Protein AF-A0A8X6IPU6-F1 (afdb_monomer_lite)

Structure (mmCIF, N/CA/C/O backbone):
data_AF-A0A8X6IPU6-F1
#
_entry.id   AF-A0A8X6IPU6-F1
#
loop_
_atom_site.group_PDB
_atom_site.id
_atom_site.type_symbol
_atom_site.label_atom_id
_atom_site.label_alt_id
_atom_site.label_comp_id
_atom_site.label_asym_id
_atom_site.label_entity_id
_atom_site.label_seq_id
_atom_site.pdbx_PDB_ins_code
_atom_site.Cartn_x
_atom_site.Cartn_y
_atom_site.Cartn_z
_atom_site.occupancy
_atom_site.B_iso_or_equiv
_atom_site.auth_seq_id
_atom_site.auth_comp_id
_atom_site.auth_asym_id
_atom_site.auth_atom_id
_atom_site.pdbx_PDB_model_num
ATOM 1 N N . MET A 1 1 ?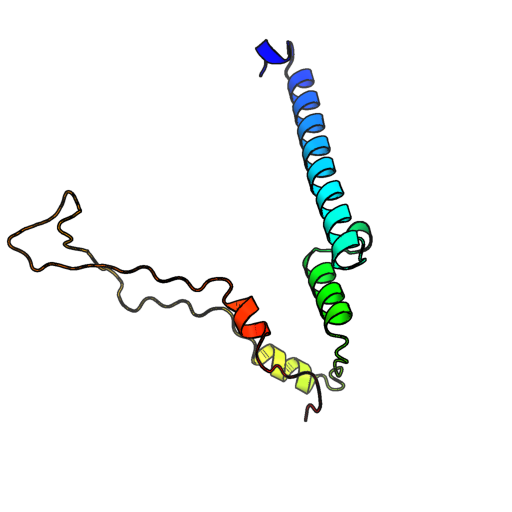 21.657 0.865 -25.902 1.00 84.12 1 MET A N 1
ATOM 2 C CA . MET A 1 1 ? 22.315 0.956 -24.579 1.00 84.12 1 MET A CA 1
ATOM 3 C C . MET A 1 1 ? 23.825 1.138 -24.749 1.00 84.12 1 MET A C 1
ATOM 5 O O . MET A 1 1 ? 24.255 2.278 -24.696 1.00 84.12 1 MET A O 1
ATOM 9 N N . TRP A 1 2 ? 24.607 0.110 -25.112 1.00 91.50 2 TRP A N 1
ATOM 10 C CA . TRP A 1 2 ? 26.064 0.244 -25.334 1.00 91.50 2 TRP A CA 1
ATOM 11 C C . TRP A 1 2 ? 26.449 1.250 -26.428 1.00 91.50 2 TRP A C 1
ATOM 13 O O . TRP A 1 2 ? 27.243 2.152 -26.188 1.00 91.50 2 TRP A O 1
ATOM 23 N N . SER A 1 3 ? 25.834 1.154 -27.607 1.00 93.81 3 SER A N 1
ATOM 24 C CA . SER A 1 3 ? 26.040 2.119 -28.696 1.00 93.81 3 SER A CA 1
ATOM 25 C C . SER A 1 3 ? 25.517 3.518 -28.349 1.00 93.81 3 SER A C 1
ATOM 27 O O . SER A 1 3 ? 26.174 4.515 -28.629 1.00 93.81 3 SER A O 1
ATOM 29 N N . THR A 1 4 ? 24.354 3.587 -27.699 1.00 95.19 4 THR A N 1
ATOM 30 C CA . THR A 1 4 ? 23.678 4.831 -27.296 1.00 95.19 4 THR A CA 1
ATOM 31 C C . THR A 1 4 ? 24.513 5.661 -26.320 1.00 95.19 4 THR A C 1
ATOM 33 O O . THR A 1 4 ? 24.691 6.855 -26.530 1.00 95.19 4 THR A O 1
ATOM 36 N N . PHE A 1 5 ? 25.052 5.020 -25.279 1.00 94.00 5 PHE A N 1
ATOM 37 C CA . PHE A 1 5 ? 25.841 5.664 -24.225 1.00 94.00 5 PHE A CA 1
ATOM 38 C C . PHE A 1 5 ? 27.354 5.553 -24.456 1.00 94.00 5 PHE A C 1
ATOM 40 O O . PHE A 1 5 ? 28.135 5.981 -23.615 1.00 94.00 5 PHE A O 1
ATOM 47 N N . LYS A 1 6 ? 27.771 5.014 -25.612 1.00 96.19 6 LYS A N 1
ATOM 48 C CA . LYS A 1 6 ? 29.178 4.834 -26.012 1.00 96.19 6 LYS A CA 1
ATOM 49 C C . LYS A 1 6 ? 30.010 4.061 -24.976 1.00 96.19 6 LYS A C 1
ATOM 51 O O . LYS A 1 6 ? 31.170 4.394 -24.749 1.00 96.19 6 LYS A O 1
ATOM 56 N N . ILE A 1 7 ? 29.410 3.031 -24.385 1.00 96.75 7 ILE A N 1
ATOM 57 C CA . ILE A 1 7 ? 30.029 2.193 -23.354 1.00 96.75 7 ILE A CA 1
ATOM 58 C C . ILE A 1 7 ? 31.086 1.285 -23.988 1.00 96.75 7 ILE A C 1
ATOM 60 O O . ILE A 1 7 ? 30.840 0.665 -25.024 1.00 96.75 7 ILE A O 1
ATOM 64 N N . LYS A 1 8 ? 32.261 1.207 -23.363 1.00 95.94 8 LYS A N 1
ATOM 65 C CA . LYS A 1 8 ? 33.431 0.449 -23.829 1.00 95.94 8 LYS A CA 1
ATOM 66 C C . LYS A 1 8 ? 33.811 -0.700 -22.905 1.00 95.94 8 LYS A C 1
ATOM 68 O O . LYS A 1 8 ? 34.547 -1.590 -23.323 1.00 95.94 8 LYS A O 1
ATOM 73 N N . SER A 1 9 ? 33.332 -0.693 -21.664 1.00 97.19 9 SER A N 1
ATOM 74 C CA . SER A 1 9 ? 33.630 -1.731 -20.680 1.00 97.19 9 SER A CA 1
ATOM 75 C C . SER A 1 9 ? 32.401 -2.100 -19.856 1.00 97.19 9 SER A C 1
ATOM 77 O O . SER A 1 9 ? 31.447 -1.335 -19.735 1.00 97.19 9 SER A O 1
ATOM 79 N N . LEU A 1 10 ? 32.434 -3.289 -19.254 1.00 96.50 10 LEU A N 1
ATOM 80 C CA . LEU A 1 10 ? 31.376 -3.722 -18.344 1.00 96.50 10 LEU A CA 1
ATOM 81 C C . LEU A 1 10 ? 31.299 -2.839 -17.083 1.00 96.50 10 LEU A C 1
ATOM 83 O O . LEU A 1 10 ? 30.214 -2.674 -16.535 1.00 96.50 10 LEU A O 1
ATOM 87 N N . GLY A 1 11 ? 32.419 -2.244 -16.656 1.00 97.56 11 GLY A N 1
ATOM 88 C CA . GLY A 1 11 ? 32.451 -1.292 -15.540 1.00 97.56 11 GLY A CA 1
ATOM 89 C C . GLY A 1 11 ? 31.649 -0.027 -15.842 1.00 97.56 11 GLY A C 1
ATOM 90 O O . GLY A 1 11 ? 30.764 0.333 -15.080 1.00 97.56 11 GLY A O 1
ATOM 91 N N . GLU A 1 12 ? 31.853 0.569 -17.019 1.00 96.50 12 GLU A N 1
ATOM 92 C CA . GLU A 1 12 ? 31.076 1.736 -17.465 1.00 96.50 12 GLU A CA 1
ATOM 93 C C . GLU A 1 12 ? 29.572 1.427 -17.591 1.00 96.50 12 GLU A C 1
ATOM 95 O O . GLU A 1 12 ? 28.727 2.274 -17.303 1.00 96.50 12 GLU A O 1
ATOM 100 N N . TYR A 1 13 ? 29.220 0.201 -17.995 1.00 96.88 13 TYR A N 1
ATOM 101 C CA . TYR A 1 13 ? 27.828 -0.253 -18.004 1.00 96.88 13 TYR A CA 1
ATOM 102 C C . TYR A 1 13 ? 27.244 -0.351 -16.589 1.00 96.88 13 TYR A C 1
ATOM 104 O O . TYR A 1 13 ? 26.121 0.097 -16.356 1.00 96.88 13 TYR A O 1
ATOM 112 N N . HIS A 1 14 ? 27.996 -0.938 -15.655 1.00 96.94 14 HIS A N 1
ATOM 113 C CA . HIS A 1 14 ? 27.600 -1.057 -14.255 1.00 96.94 14 HIS A CA 1
ATOM 114 C C . HIS A 1 14 ? 27.395 0.320 -13.613 1.00 96.94 14 HIS A C 1
ATOM 116 O O . HIS A 1 14 ? 26.365 0.546 -12.983 1.00 96.94 14 HIS A O 1
ATOM 122 N N . ASP A 1 15 ? 28.316 1.257 -13.830 1.00 96.88 15 ASP A N 1
ATOM 123 C CA . ASP A 1 15 ? 28.225 2.607 -13.269 1.00 96.88 15 ASP A CA 1
ATOM 124 C C . ASP A 1 15 ? 26.995 3.354 -13.794 1.00 96.88 15 ASP A C 1
ATOM 126 O O . ASP A 1 15 ? 26.272 3.983 -13.020 1.00 96.88 15 ASP A O 1
ATOM 130 N N . LEU A 1 16 ? 26.693 3.222 -15.093 1.00 96.06 16 LEU A N 1
ATOM 131 C CA . LEU A 1 16 ? 25.470 3.780 -15.670 1.00 96.06 16 LEU A CA 1
ATOM 132 C C . LEU A 1 16 ? 24.209 3.137 -15.075 1.00 96.06 16 LEU A C 1
ATOM 134 O O . LEU A 1 16 ? 23.234 3.844 -14.816 1.00 96.06 16 LEU A O 1
ATOM 138 N N . TYR A 1 17 ? 24.206 1.817 -14.868 1.00 96.44 17 TYR A N 1
ATOM 139 C CA . TYR A 1 17 ? 23.086 1.109 -14.245 1.00 96.44 17 TYR A CA 1
ATOM 140 C C . TYR A 1 17 ? 22.845 1.601 -12.815 1.00 96.44 17 TYR A C 1
ATOM 142 O O . TYR A 1 17 ? 21.727 1.995 -12.500 1.00 96.44 17 TYR A O 1
ATOM 150 N N . VAL A 1 18 ? 23.890 1.648 -11.981 1.00 97.81 18 VAL A N 1
ATOM 151 C CA . VAL A 1 18 ? 23.791 2.107 -10.587 1.00 97.81 18 VAL A CA 1
ATOM 152 C C . VAL A 1 18 ? 23.336 3.562 -10.525 1.00 97.81 18 VAL A C 1
ATOM 154 O O . VAL A 1 18 ? 22.439 3.888 -9.752 1.00 97.81 18 VAL A O 1
ATOM 157 N N . ALA A 1 19 ? 23.893 4.432 -11.372 1.00 97.50 19 ALA A N 1
ATOM 158 C CA . ALA A 1 19 ? 23.448 5.819 -11.457 1.00 97.50 19 ALA A CA 1
ATOM 159 C C . ALA A 1 19 ? 21.964 5.913 -11.841 1.00 97.50 19 ALA A C 1
ATOM 161 O O . ALA A 1 19 ? 21.219 6.673 -11.229 1.00 97.50 19 ALA A O 1
ATOM 162 N N . SER A 1 20 ? 21.520 5.121 -12.819 1.00 96.75 20 SER A N 1
ATOM 163 C CA . SER A 1 20 ? 20.119 5.105 -13.250 1.00 96.75 20 SER A CA 1
ATOM 164 C C . SER A 1 20 ? 19.189 4.612 -12.140 1.00 96.75 20 SER A C 1
ATOM 166 O O . SER A 1 20 ? 18.160 5.234 -11.904 1.00 96.75 20 SER A O 1
ATOM 168 N N . ASP A 1 21 ? 19.556 3.543 -11.432 1.00 98.00 21 ASP A N 1
ATOM 169 C CA . ASP A 1 21 ? 18.767 2.975 -10.331 1.00 98.00 21 ASP A CA 1
ATOM 170 C C . ASP A 1 21 ? 18.594 3.982 -9.180 1.00 98.00 21 ASP A C 1
ATOM 172 O O . ASP A 1 21 ? 17.478 4.248 -8.730 1.00 98.00 21 ASP A O 1
ATOM 176 N N . VAL A 1 22 ? 19.687 4.644 -8.779 1.00 98.38 22 VAL A N 1
ATOM 177 C CA . VAL A 1 22 ? 19.668 5.679 -7.733 1.00 98.38 22 VAL A CA 1
ATOM 178 C C . VAL A 1 22 ? 18.850 6.898 -8.161 1.00 98.38 22 VAL A C 1
ATOM 180 O O . VAL A 1 22 ? 18.048 7.399 -7.373 1.00 98.38 22 VAL A O 1
ATOM 183 N N . LEU A 1 23 ? 19.027 7.381 -9.396 1.00 98.31 23 LEU A N 1
ATOM 184 C CA . LEU A 1 23 ? 18.305 8.554 -9.895 1.00 98.31 23 LEU A CA 1
ATOM 185 C C . LEU A 1 23 ? 16.803 8.286 -10.033 1.00 98.31 23 LEU A C 1
ATOM 187 O O . LEU A 1 23 ? 16.005 9.140 -9.657 1.00 98.31 23 LEU A O 1
ATOM 191 N N . LEU A 1 24 ? 16.410 7.105 -10.521 1.00 98.44 24 LEU A N 1
ATOM 192 C CA . LEU A 1 24 ? 15.001 6.718 -10.627 1.00 98.44 24 LEU A CA 1
ATOM 193 C C . LEU A 1 24 ? 14.347 6.601 -9.249 1.00 98.44 24 LEU A C 1
ATOM 195 O O . LEU A 1 24 ? 13.230 7.081 -9.054 1.00 98.44 24 LEU A O 1
ATOM 199 N N . LEU A 1 25 ? 15.045 6.004 -8.279 1.00 98.19 25 LEU A N 1
ATOM 200 C CA . LEU A 1 25 ? 14.549 5.926 -6.910 1.00 98.19 25 LEU A CA 1
ATOM 201 C C . LEU A 1 25 ? 14.397 7.320 -6.288 1.00 98.19 25 LEU A C 1
ATOM 203 O O . LEU A 1 25 ? 13.374 7.596 -5.658 1.00 98.19 25 LEU A O 1
ATOM 207 N N . ALA A 1 26 ? 15.388 8.195 -6.476 1.00 98.25 26 ALA A N 1
ATOM 208 C CA . ALA A 1 26 ? 15.350 9.563 -5.974 1.00 98.25 26 ALA A CA 1
ATOM 209 C C . ALA A 1 26 ? 14.175 10.351 -6.572 1.00 98.25 26 ALA A C 1
ATOM 211 O O . ALA A 1 26 ? 13.408 10.940 -5.816 1.00 98.25 26 ALA A O 1
ATOM 212 N N . ASP A 1 27 ? 13.976 10.298 -7.891 1.00 98.44 27 ASP A N 1
ATOM 213 C CA . ASP A 1 27 ? 12.883 10.997 -8.580 1.00 98.44 27 ASP A CA 1
ATOM 214 C C . ASP A 1 27 ? 11.500 10.547 -8.072 1.00 98.44 27 ASP A C 1
ATOM 216 O O . ASP A 1 27 ? 10.673 11.361 -7.642 1.00 98.44 27 ASP A O 1
ATOM 220 N N . VAL A 1 28 ? 11.271 9.229 -8.007 1.00 98.12 28 VAL A N 1
ATOM 221 C CA . VAL A 1 28 ? 10.016 8.665 -7.484 1.00 98.12 28 VAL A CA 1
ATOM 222 C C . VAL A 1 28 ? 9.796 9.067 -6.025 1.00 98.12 28 VAL A C 1
ATOM 224 O O . VAL A 1 28 ? 8.684 9.456 -5.654 1.00 98.12 28 VAL A O 1
ATOM 227 N N . PHE A 1 29 ? 10.834 8.999 -5.187 1.00 97.94 29 PHE A N 1
ATOM 228 C CA . PHE A 1 29 ? 10.705 9.302 -3.765 1.00 97.94 29 PHE A CA 1
ATOM 229 C C . PHE A 1 29 ? 10.513 10.798 -3.494 1.00 97.94 29 PHE A C 1
ATOM 231 O O . PHE A 1 29 ? 9.692 11.162 -2.654 1.00 97.94 29 PHE A O 1
ATOM 238 N N . GLU A 1 30 ? 11.194 11.687 -4.217 1.00 98.19 30 GLU A N 1
ATOM 239 C CA . GLU A 1 30 ? 10.985 13.132 -4.103 1.00 98.19 30 GLU A CA 1
ATOM 240 C C . GLU A 1 30 ? 9.573 13.537 -4.527 1.00 98.19 30 GLU A C 1
ATOM 242 O O . GLU A 1 30 ? 8.934 14.350 -3.851 1.00 98.19 30 GLU A O 1
ATOM 247 N N . ASN A 1 31 ? 9.054 12.953 -5.609 1.00 98.25 31 ASN A N 1
ATOM 248 C CA . ASN A 1 31 ? 7.669 13.168 -6.012 1.00 98.25 31 ASN A CA 1
ATOM 249 C C . ASN A 1 31 ? 6.688 12.643 -4.951 1.00 98.25 31 ASN A C 1
ATOM 251 O O . ASN A 1 31 ? 5.754 13.348 -4.565 1.00 98.25 31 ASN A O 1
ATOM 255 N N . PHE A 1 32 ? 6.933 11.446 -4.411 1.00 97.69 32 PHE A N 1
ATOM 256 C CA . PHE A 1 32 ? 6.130 10.885 -3.325 1.00 97.69 32 PHE A CA 1
ATOM 257 C C . PHE A 1 32 ? 6.130 11.787 -2.080 1.00 97.69 32 PHE A C 1
ATOM 259 O O . PHE A 1 32 ? 5.062 12.068 -1.534 1.00 97.69 32 PHE A O 1
ATOM 266 N N . ARG A 1 33 ? 7.293 12.319 -1.674 1.00 97.94 33 ARG A N 1
A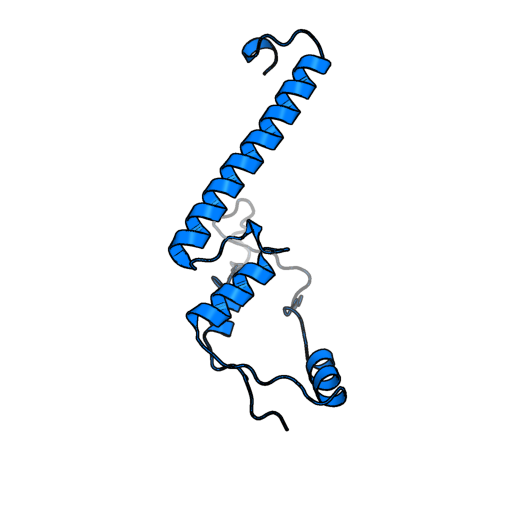TOM 267 C CA . ARG A 1 33 ? 7.416 13.291 -0.572 1.00 97.94 33 ARG A CA 1
ATOM 268 C C . ARG A 1 33 ? 6.579 14.539 -0.817 1.00 97.94 33 ARG A C 1
ATOM 270 O O . ARG A 1 33 ? 5.815 14.925 0.063 1.00 97.94 33 ARG A O 1
ATOM 277 N N . LYS A 1 34 ? 6.680 15.139 -2.010 1.00 98.38 34 LYS A N 1
ATOM 278 C CA . LYS A 1 34 ? 5.888 16.323 -2.390 1.00 98.38 34 LYS A CA 1
ATOM 279 C C . LYS A 1 34 ? 4.390 16.042 -2.268 1.00 98.38 34 LYS A C 1
ATOM 281 O O . LYS A 1 34 ? 3.687 16.798 -1.607 1.00 98.38 34 LYS A O 1
ATOM 286 N N . ILE A 1 35 ? 3.917 14.924 -2.822 1.00 97.94 35 ILE A N 1
ATOM 287 C CA . ILE A 1 35 ? 2.506 14.514 -2.748 1.00 97.94 35 ILE A CA 1
ATOM 288 C C . ILE A 1 35 ? 2.051 14.342 -1.293 1.00 97.94 35 ILE A C 1
ATOM 290 O O . ILE A 1 35 ? 0.979 14.826 -0.929 1.00 97.94 35 ILE A O 1
ATOM 294 N N . CYS A 1 36 ? 2.844 13.677 -0.452 1.00 97.69 36 CYS A N 1
ATOM 295 C CA . CYS A 1 36 ? 2.486 13.441 0.948 1.00 97.69 36 CYS A CA 1
ATOM 296 C C . CYS A 1 36 ? 2.441 14.736 1.763 1.00 97.69 36 CYS A C 1
ATOM 298 O O . CYS A 1 36 ? 1.506 14.945 2.534 1.00 97.69 36 CYS A O 1
ATOM 300 N N . LEU A 1 37 ? 3.404 15.633 1.546 1.00 97.44 37 LEU A N 1
ATOM 301 C CA . LEU A 1 37 ? 3.423 16.948 2.180 1.00 97.44 37 LEU A CA 1
ATOM 302 C C . LEU A 1 37 ? 2.217 17.791 1.757 1.00 97.44 37 LEU A C 1
ATOM 304 O O . LEU A 1 37 ? 1.594 18.416 2.60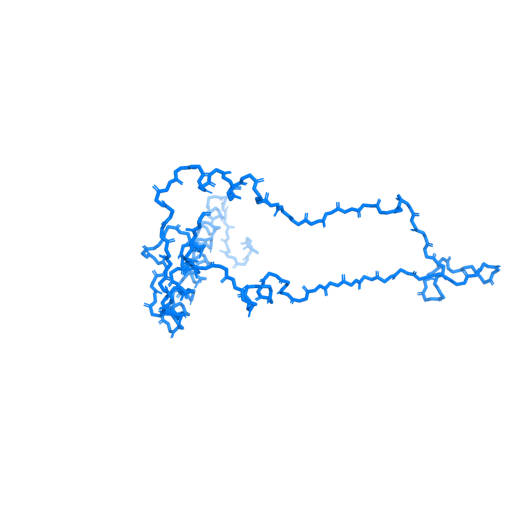6 1.00 97.44 37 LEU A O 1
ATOM 308 N N . THR A 1 38 ? 1.843 17.775 0.476 1.00 97.81 38 THR A N 1
ATOM 309 C CA . THR A 1 38 ? 0.682 18.529 -0.015 1.00 97.81 38 THR A CA 1
ATOM 310 C C . THR A 1 38 ? -0.649 17.984 0.505 1.00 97.81 38 THR A C 1
ATOM 312 O O . THR A 1 38 ? -1.526 18.772 0.836 1.00 97.81 38 THR A O 1
ATOM 315 N N . ASN A 1 39 ? -0.825 16.660 0.569 1.00 96.75 39 ASN A N 1
ATOM 316 C CA . ASN A 1 39 ? -2.125 16.063 0.904 1.00 96.75 39 ASN A CA 1
ATOM 317 C C . ASN A 1 39 ? -2.319 15.780 2.398 1.00 96.75 39 ASN A C 1
ATOM 319 O O . ASN A 1 39 ? -3.446 15.812 2.883 1.00 96.75 39 ASN A O 1
ATOM 323 N N . TYR A 1 40 ? -1.241 15.465 3.117 1.00 96.38 40 TYR A N 1
ATOM 324 C CA . TYR A 1 40 ? -1.299 15.015 4.511 1.00 96.38 40 TYR A CA 1
ATOM 325 C C . TYR A 1 40 ? -0.490 15.907 5.456 1.00 96.38 40 TYR A C 1
ATOM 327 O O . TYR A 1 40 ? -0.606 15.764 6.676 1.00 96.38 40 TYR A O 1
ATOM 335 N N . GLU A 1 41 ? 0.342 16.805 4.911 1.00 97.19 41 GLU A N 1
ATOM 336 C CA . GLU A 1 41 ? 1.344 17.580 5.657 1.00 97.19 41 GLU A CA 1
ATOM 337 C C . GLU A 1 41 ? 2.221 16.659 6.531 1.00 97.19 41 GLU A C 1
ATOM 339 O O . GLU A 1 41 ? 2.533 16.958 7.686 1.00 97.19 41 GLU A O 1
ATOM 344 N N . LEU A 1 42 ? 2.556 15.488 5.987 1.00 97.06 42 LEU A N 1
ATOM 345 C CA . LEU A 1 42 ? 3.451 14.503 6.583 1.00 97.06 42 LEU A CA 1
ATOM 346 C C . LEU A 1 42 ? 4.593 14.246 5.604 1.00 97.06 42 LEU A C 1
ATOM 348 O O . LEU A 1 42 ? 4.356 14.021 4.416 1.00 97.06 42 LEU A O 1
ATOM 352 N N . ASP A 1 43 ? 5.828 14.255 6.102 1.00 97.12 43 ASP A N 1
ATOM 353 C CA . ASP A 1 43 ? 6.990 13.874 5.300 1.00 97.12 43 ASP A CA 1
ATOM 354 C C . ASP A 1 43 ? 7.267 12.373 5.478 1.00 97.12 43 ASP A C 1
ATOM 356 O O . ASP A 1 43 ? 7.606 11.943 6.588 1.00 97.12 43 ASP A O 1
ATOM 360 N N . PRO A 1 44 ? 7.168 11.552 4.416 1.00 96.56 44 PRO A N 1
ATOM 361 C CA . PRO A 1 44 ? 7.463 10.131 4.518 1.00 96.56 44 PRO A CA 1
ATOM 362 C C . PRO A 1 44 ? 8.929 9.849 4.865 1.00 96.56 44 PRO A C 1
ATOM 364 O O . PRO A 1 44 ? 9.218 8.758 5.341 1.00 96.56 44 PRO A O 1
ATOM 367 N N . ALA A 1 45 ? 9.849 10.809 4.702 1.00 96.56 45 ALA A N 1
ATOM 368 C CA . ALA A 1 45 ? 11.240 10.658 5.135 1.00 96.56 45 ALA A CA 1
ATOM 369 C C . ALA A 1 45 ? 11.408 10.596 6.668 1.00 96.56 45 ALA A C 1
ATOM 371 O O . ALA A 1 45 ? 12.451 10.159 7.148 1.00 96.56 45 ALA A O 1
ATOM 372 N N . HIS A 1 46 ? 10.395 11.002 7.444 1.00 96.38 46 HIS A N 1
ATOM 373 C CA . HIS A 1 46 ? 10.385 10.872 8.907 1.00 96.38 46 HIS A CA 1
ATOM 374 C C . HIS A 1 46 ? 9.736 9.571 9.398 1.00 96.38 46 HIS A C 1
ATOM 376 O O . HIS A 1 46 ? 9.579 9.376 10.603 1.00 96.38 46 HIS A O 1
ATOM 382 N N . LEU A 1 47 ? 9.345 8.680 8.484 1.00 95.62 47 LEU A N 1
ATOM 383 C CA . LEU A 1 47 ? 8.595 7.470 8.788 1.00 95.62 47 LEU A CA 1
ATOM 384 C C . LEU A 1 47 ? 9.316 6.238 8.255 1.00 95.62 47 LEU A C 1
ATOM 386 O O . LEU A 1 47 ? 9.942 6.260 7.202 1.00 95.62 47 LEU A O 1
ATOM 390 N N . ILE A 1 48 ? 9.207 5.139 9.000 1.00 94.38 48 ILE A N 1
ATOM 391 C CA . ILE A 1 48 ? 9.944 3.907 8.694 1.00 94.38 48 ILE A CA 1
ATOM 392 C C . ILE A 1 48 ? 9.353 3.203 7.462 1.00 94.38 48 ILE A C 1
ATOM 394 O O . ILE A 1 48 ? 10.085 2.599 6.684 1.00 94.38 48 ILE A O 1
ATOM 398 N N . THR A 1 49 ? 8.028 3.250 7.280 1.00 96.56 49 THR A N 1
ATOM 399 C CA . THR A 1 49 ? 7.326 2.516 6.215 1.00 96.56 49 THR A CA 1
ATOM 400 C C . THR A 1 49 ? 6.082 3.258 5.716 1.00 96.56 49 THR A C 1
ATOM 402 O O . THR A 1 49 ? 5.489 4.067 6.434 1.00 96.56 49 THR A O 1
ATOM 405 N N . SER A 1 50 ? 5.627 2.938 4.500 1.00 95.06 50 SER A N 1
ATOM 406 C CA . SER A 1 50 ? 4.395 3.502 3.926 1.00 95.06 50 SER A CA 1
ATOM 407 C C . SER A 1 50 ? 3.124 3.195 4.739 1.00 95.06 50 SER A C 1
ATOM 409 O O . SER A 1 50 ? 2.290 4.089 4.850 1.00 95.06 50 SER A O 1
ATOM 411 N N . PRO A 1 51 ? 2.945 2.010 5.367 1.00 95.75 51 PRO A N 1
ATOM 412 C CA . PRO A 1 51 ? 1.831 1.793 6.292 1.00 95.75 51 PRO A CA 1
ATOM 413 C C . PRO A 1 51 ? 1.848 2.721 7.512 1.00 95.75 51 PRO A C 1
ATOM 415 O O . PRO A 1 51 ? 0.786 3.150 7.950 1.00 95.75 51 PRO A O 1
ATOM 418 N N . CYS A 1 52 ? 3.028 3.082 8.036 1.00 96.75 52 CYS A N 1
ATOM 419 C CA . CYS A 1 52 ? 3.136 4.052 9.130 1.00 96.75 52 CYS A CA 1
ATOM 420 C C . CYS A 1 52 ? 2.655 5.442 8.685 1.00 96.75 52 CYS A C 1
ATOM 422 O O . CYS A 1 52 ? 1.876 6.078 9.393 1.00 96.75 52 CYS A O 1
ATOM 424 N N . LEU A 1 53 ? 3.034 5.869 7.474 1.00 97.06 53 LEU A N 1
ATOM 425 C CA . LEU A 1 53 ? 2.497 7.083 6.849 1.00 97.06 53 LEU A CA 1
ATOM 426 C C . LEU A 1 53 ? 0.982 7.015 6.689 1.00 97.06 53 LEU A C 1
ATOM 428 O O . LEU A 1 53 ? 0.294 7.936 7.116 1.00 97.06 53 LEU A O 1
ATOM 432 N N . ALA A 1 54 ? 0.460 5.941 6.096 1.00 95.81 54 ALA A N 1
ATOM 433 C CA . ALA A 1 54 ? -0.974 5.787 5.876 1.00 95.81 54 ALA A CA 1
ATOM 434 C C . ALA A 1 54 ? -1.755 5.823 7.200 1.00 95.81 54 ALA A C 1
ATOM 436 O O . ALA A 1 54 ? -2.802 6.459 7.282 1.00 95.81 54 ALA A O 1
ATOM 437 N N . TRP A 1 55 ? -1.220 5.194 8.249 1.00 94.69 55 TRP A N 1
ATOM 438 C CA . TRP A 1 55 ? -1.803 5.208 9.586 1.00 94.69 55 TRP A CA 1
ATOM 439 C C . TRP A 1 55 ? -1.802 6.605 10.214 1.00 94.69 55 TRP A C 1
ATOM 441 O O . TRP A 1 55 ? -2.844 7.072 10.671 1.00 94.69 55 TRP A O 1
ATOM 451 N N . GLN A 1 56 ? -0.666 7.306 10.196 1.00 95.62 56 GLN A N 1
ATOM 452 C CA . GLN A 1 56 ? -0.588 8.669 10.726 1.00 95.62 56 GLN A CA 1
ATOM 453 C C . GLN A 1 56 ? -1.467 9.645 9.942 1.00 95.62 56 GLN A C 1
ATOM 455 O O . GLN A 1 56 ? -2.148 10.467 10.551 1.00 95.62 56 GLN A O 1
ATOM 460 N N . ALA A 1 57 ? -1.502 9.530 8.612 1.00 96.00 57 ALA A N 1
ATOM 461 C CA . ALA A 1 57 ? -2.393 10.314 7.766 1.00 96.00 57 ALA A CA 1
ATOM 462 C C . ALA A 1 57 ? -3.861 10.039 8.123 1.00 96.00 57 ALA A C 1
ATOM 464 O O . ALA A 1 57 ? -4.615 10.980 8.346 1.00 96.00 57 ALA A O 1
ATOM 465 N N . CYS A 1 58 ? -4.251 8.768 8.272 1.00 94.12 58 CYS A N 1
ATOM 466 C CA . CYS A 1 58 ? -5.598 8.370 8.687 1.00 94.12 58 CYS A CA 1
ATOM 467 C C . CYS A 1 58 ? -6.001 9.004 10.027 1.00 94.12 58 CYS A C 1
ATOM 469 O O . CYS A 1 58 ? -7.060 9.625 10.123 1.00 94.12 58 CYS A O 1
ATOM 471 N N . LEU A 1 59 ? -5.147 8.914 11.050 1.00 94.19 59 LEU A N 1
ATOM 472 C CA . LEU A 1 59 ? -5.414 9.511 12.361 1.00 94.19 59 LEU A CA 1
ATOM 473 C C . LEU A 1 59 ? -5.491 11.039 12.293 1.00 94.19 59 LEU A C 1
ATOM 475 O O . LEU A 1 59 ? -6.402 11.637 12.861 1.00 94.19 59 LEU A O 1
ATOM 479 N N . LYS A 1 60 ? -4.570 11.676 11.562 1.00 94.81 60 LYS A N 1
ATOM 480 C CA . LYS A 1 60 ? -4.539 13.134 11.403 1.00 94.81 60 LYS A CA 1
ATOM 481 C C . LYS A 1 60 ? -5.781 13.658 10.682 1.00 94.81 60 LYS A C 1
ATOM 483 O O . LYS A 1 60 ? -6.337 14.672 11.092 1.00 94.81 60 LYS A O 1
ATOM 488 N N . MET A 1 61 ? -6.214 12.971 9.626 1.00 94.19 61 MET A N 1
ATOM 489 C CA . MET A 1 61 ? -7.371 13.364 8.820 1.00 94.19 61 MET A CA 1
ATOM 490 C C . MET A 1 61 ? -8.701 13.069 9.515 1.00 94.19 61 MET A C 1
ATOM 492 O O . MET A 1 61 ? -9.623 13.871 9.413 1.00 94.19 61 MET A O 1
ATOM 496 N N . SER A 1 62 ? -8.815 11.931 10.206 1.00 93.25 62 SER A N 1
ATOM 497 C CA . SER A 1 62 ? -10.050 11.552 10.907 1.00 93.25 62 SER A CA 1
ATOM 498 C C . SER A 1 62 ? -10.220 12.254 12.253 1.00 93.25 62 SER A C 1
ATOM 500 O O . SER A 1 62 ? -11.345 12.371 12.726 1.00 93.25 62 SER A O 1
ATOM 502 N N . GLN A 1 63 ? -9.120 12.700 12.877 1.00 93.69 63 GLN A N 1
ATOM 503 C CA . GLN A 1 63 ? -9.085 13.255 14.237 1.00 93.69 63 GLN A CA 1
ATOM 504 C C . GLN A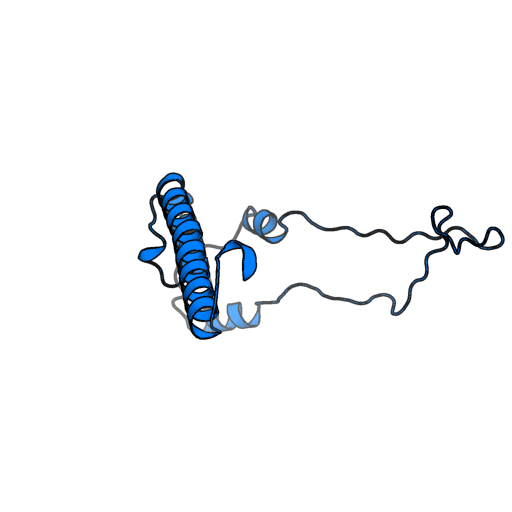 1 63 ? -9.686 12.317 15.300 1.00 93.69 63 GLN A C 1
ATOM 506 O O . GLN A 1 63 ? -10.053 12.752 16.392 1.00 93.69 63 GLN A O 1
ATOM 511 N N . GLN A 1 64 ? -9.770 11.020 14.992 1.00 91.31 64 GLN A N 1
ATOM 512 C CA . GLN A 1 64 ? -10.363 10.037 15.880 1.00 91.31 64 GLN A CA 1
ATOM 513 C C . GLN A 1 64 ? -9.407 9.689 17.022 1.00 91.31 64 GLN A C 1
ATOM 515 O O . GLN A 1 64 ? -8.239 9.361 16.803 1.00 91.31 64 GLN A O 1
ATOM 520 N N . LEU A 1 65 ? -9.926 9.702 18.249 1.00 93.62 65 LEU A N 1
ATOM 521 C CA . LEU A 1 65 ? -9.222 9.179 19.416 1.00 93.62 65 LEU A CA 1
ATOM 522 C C . LEU A 1 65 ? -9.480 7.676 19.524 1.00 93.62 65 LEU A C 1
ATOM 524 O O . LEU A 1 65 ? -10.629 7.243 19.607 1.00 93.62 65 LEU A O 1
ATOM 528 N N . LEU A 1 66 ? -8.404 6.891 19.506 1.00 93.44 66 LEU A N 1
ATOM 529 C CA . LEU A 1 66 ? -8.464 5.443 19.673 1.00 93.44 66 LEU A CA 1
ATOM 530 C C . LEU A 1 66 ? -8.193 5.075 21.127 1.00 93.44 66 LEU A C 1
ATOM 532 O O . LEU A 1 66 ? -7.183 5.488 21.700 1.00 93.44 66 LEU A O 1
ATOM 536 N N . GLU A 1 67 ? -9.074 4.269 21.708 1.00 94.19 67 GLU A N 1
ATOM 537 C CA . GLU A 1 67 ? -8.833 3.673 23.015 1.00 94.19 67 GLU A CA 1
ATOM 538 C C . GLU A 1 67 ? -7.740 2.602 22.913 1.00 94.19 67 GLU A C 1
ATOM 540 O O . GLU A 1 67 ? -7.752 1.745 22.026 1.00 94.19 67 GLU A O 1
ATOM 545 N N . LEU A 1 68 ? -6.781 2.645 23.837 1.00 92.69 68 LEU A N 1
ATOM 546 C CA . LEU A 1 68 ? -5.741 1.630 23.940 1.00 92.69 68 LEU A CA 1
ATOM 547 C C . LEU A 1 68 ? -6.255 0.424 24.724 1.00 92.69 68 LEU A C 1
ATOM 549 O O . LEU A 1 68 ? -6.889 0.570 25.766 1.00 92.69 68 LEU A O 1
ATOM 553 N N . PHE A 1 69 ? -5.896 -0.780 24.283 1.00 90.88 69 PHE A N 1
ATOM 554 C CA . PHE A 1 69 ? -6.179 -1.983 25.060 1.00 90.88 69 PHE A CA 1
ATOM 555 C C . PHE A 1 69 ? -5.385 -1.976 26.371 1.00 90.88 69 PHE A C 1
ATOM 557 O O . PHE A 1 69 ? -4.164 -2.124 26.371 1.00 90.88 69 PHE A O 1
ATOM 564 N N . ALA A 1 70 ? -6.088 -1.847 27.497 1.00 89.19 70 ALA A N 1
ATOM 565 C CA . ALA A 1 70 ? -5.477 -1.875 28.825 1.00 89.19 70 ALA A CA 1
ATOM 566 C C . ALA A 1 70 ? -5.138 -3.300 29.309 1.00 89.19 70 ALA A C 1
ATOM 568 O O . ALA A 1 70 ? -4.316 -3.471 30.208 1.00 89.19 70 ALA A O 1
ATOM 569 N N . ASN A 1 71 ? -5.769 -4.331 28.734 1.00 91.25 71 ASN A N 1
ATOM 570 C CA . ASN A 1 71 ? -5.645 -5.721 29.172 1.00 91.25 71 ASN A CA 1
ATOM 571 C C . ASN A 1 71 ? -5.115 -6.625 28.048 1.00 91.25 71 ASN A C 1
ATOM 573 O O . ASN A 1 71 ? -5.667 -6.667 26.948 1.00 91.25 71 ASN A O 1
ATOM 577 N N . ILE A 1 72 ? -4.092 -7.423 28.360 1.00 94.12 72 ILE A N 1
ATOM 578 C CA . ILE A 1 72 ? -3.506 -8.405 27.440 1.00 94.12 72 ILE A CA 1
ATOM 579 C C . ILE A 1 72 ? -4.524 -9.436 26.931 1.00 94.12 72 ILE A C 1
ATOM 581 O O . ILE A 1 72 ? -4.461 -9.841 25.775 1.00 94.12 72 ILE A O 1
ATOM 585 N N . ASN A 1 73 ? -5.508 -9.823 27.745 1.00 94.38 73 ASN A N 1
ATOM 586 C CA . ASN A 1 73 ? -6.543 -10.771 27.333 1.00 94.38 73 ASN A CA 1
ATOM 587 C C . ASN A 1 73 ? -7.428 -10.201 26.218 1.00 94.38 73 ASN A C 1
ATOM 589 O O . ASN A 1 73 ? -7.834 -10.949 25.332 1.00 94.38 73 ASN A O 1
ATOM 593 N N . MET A 1 74 ? -7.691 -8.889 26.225 1.00 92.69 74 MET A N 1
ATOM 594 C CA . MET A 1 74 ? -8.437 -8.224 25.150 1.00 92.69 74 MET A CA 1
ATOM 595 C C . MET A 1 74 ? -7.617 -8.211 23.863 1.00 92.69 74 MET A C 1
ATOM 597 O O . MET A 1 74 ? -8.133 -8.545 22.800 1.00 92.69 74 MET A O 1
ATOM 601 N N 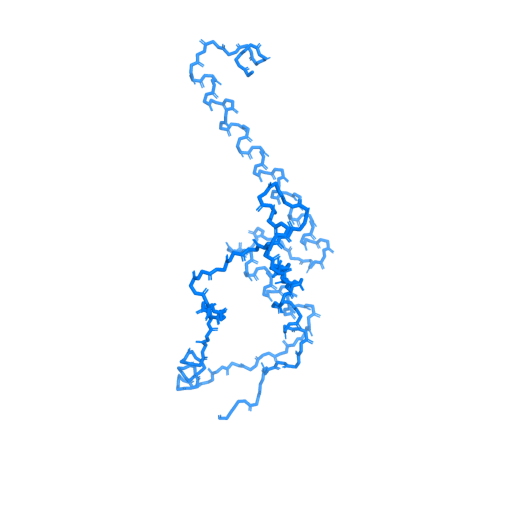. HIS A 1 75 ? -6.321 -7.906 23.969 1.00 92.62 75 HIS A N 1
ATOM 602 C CA . HIS A 1 75 ? -5.410 -7.953 22.829 1.00 92.62 75 HIS A CA 1
ATOM 603 C C . HIS A 1 75 ? -5.373 -9.352 22.194 1.00 92.62 75 HIS A C 1
ATOM 605 O O . HIS A 1 75 ? -5.626 -9.491 20.999 1.00 92.62 75 HIS A O 1
ATOM 611 N N . LEU A 1 76 ? -5.165 -10.395 23.006 1.00 95.56 76 LEU A N 1
ATOM 612 C CA . LEU A 1 76 ? -5.144 -11.789 22.551 1.00 95.56 76 LEU A CA 1
ATOM 613 C C . LEU A 1 76 ? -6.493 -12.238 21.975 1.00 95.56 76 LEU A C 1
ATOM 615 O O . LEU A 1 76 ? -6.530 -13.020 21.024 1.00 95.56 76 LEU A O 1
ATOM 619 N N . PHE A 1 77 ? -7.607 -11.759 22.533 1.00 93.81 77 PHE A N 1
ATOM 620 C CA . PHE A 1 77 ? -8.940 -12.040 22.006 1.00 93.81 77 PHE A CA 1
ATOM 621 C C . PHE A 1 77 ? -9.113 -11.475 20.591 1.00 9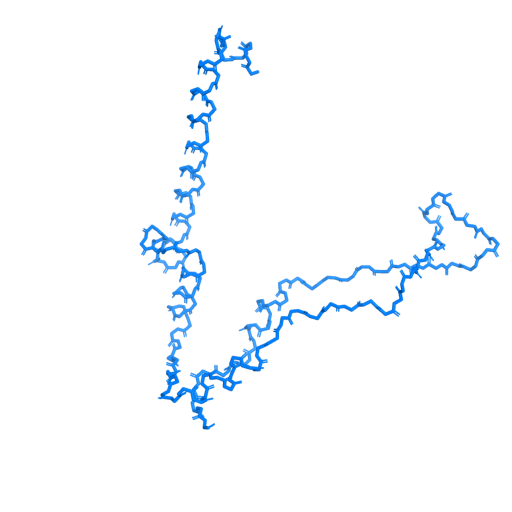3.81 77 PHE A C 1
ATOM 623 O O . PHE A 1 77 ? -9.526 -12.210 19.691 1.00 93.81 77 PHE A O 1
ATOM 630 N N . ILE A 1 78 ? -8.749 -10.205 20.384 1.00 92.94 78 ILE A N 1
ATOM 631 C CA . ILE A 1 78 ? -8.815 -9.553 19.072 1.00 92.94 78 ILE A CA 1
ATOM 632 C C . ILE A 1 78 ? -7.874 -10.242 18.088 1.00 92.94 78 ILE A C 1
ATOM 634 O O . ILE A 1 78 ? -8.316 -10.627 17.008 1.00 92.94 78 ILE A O 1
ATOM 638 N N . GLU A 1 79 ? -6.618 -10.476 18.470 1.00 95.06 79 GLU A N 1
ATOM 639 C CA . GLU A 1 79 ? -5.626 -11.139 17.621 1.00 95.06 79 GLU A CA 1
ATOM 640 C C . GLU A 1 79 ? -6.108 -12.527 17.171 1.00 95.06 79 GLU A C 1
ATOM 642 O O . GLU A 1 79 ? -6.086 -12.850 15.981 1.00 95.06 79 GLU A O 1
ATOM 647 N N . LYS A 1 80 ? -6.667 -13.320 18.095 1.00 96.75 80 LYS A N 1
ATOM 648 C CA . LYS A 1 80 ? -7.258 -14.631 17.788 1.00 96.75 80 LYS A CA 1
ATOM 649 C C . LYS A 1 80 ? -8.480 -14.535 16.867 1.00 96.75 80 LYS A C 1
ATOM 651 O O . LYS A 1 80 ? -8.817 -15.521 16.200 1.00 96.75 80 LYS A O 1
ATOM 656 N N . GLY A 1 81 ? -9.147 -13.385 16.821 1.00 94.69 81 GLY A N 1
ATOM 657 C CA . GLY A 1 81 ? -10.272 -13.091 15.936 1.00 94.69 81 GLY A CA 1
ATOM 658 C C . GLY A 1 81 ? -9.875 -12.664 14.519 1.00 94.69 81 GLY A C 1
ATOM 659 O O . GLY A 1 81 ? -10.686 -12.810 13.607 1.00 94.69 81 GLY A O 1
ATOM 660 N N . ILE A 1 82 ? -8.640 -12.200 14.295 1.00 95.50 82 ILE A N 1
ATOM 661 C CA . ILE A 1 82 ? -8.197 -11.702 12.984 1.00 95.50 82 ILE A CA 1
ATOM 662 C C . ILE A 1 82 ? -8.181 -12.841 11.955 1.00 95.50 82 ILE A C 1
ATOM 664 O O . ILE A 1 82 ? -7.618 -13.917 12.174 1.00 95.50 82 ILE A O 1
ATOM 668 N N . ARG A 1 83 ? -8.812 -12.610 10.802 1.00 96.06 83 ARG A N 1
ATOM 669 C CA . ARG A 1 83 ? -8.799 -13.508 9.640 1.00 96.06 83 ARG A CA 1
ATOM 670 C C . ARG A 1 83 ? -8.393 -12.722 8.399 1.00 96.06 83 ARG A C 1
ATOM 672 O O . ARG A 1 83 ? -8.672 -11.533 8.297 1.00 96.06 83 ARG A O 1
ATOM 679 N N . GLY A 1 84 ? -7.716 -13.400 7.475 1.00 94.81 84 GLY A N 1
ATOM 680 C CA . GLY A 1 84 ? -7.366 -12.840 6.171 1.00 94.81 84 GLY A CA 1
ATOM 681 C C . GLY A 1 84 ? -8.523 -12.906 5.171 1.00 94.81 84 GLY A C 1
ATOM 682 O O . GLY A 1 84 ? -9.660 -13.226 5.519 1.00 94.81 84 GLY A O 1
ATOM 683 N N . GLY A 1 85 ? -8.207 -12.644 3.902 1.00 94.69 85 GLY A N 1
ATOM 684 C CA . GLY A 1 85 ? -9.165 -12.773 2.805 1.00 94.69 85 GLY A CA 1
ATOM 685 C C . GLY A 1 85 ? -9.662 -14.211 2.623 1.00 94.69 85 GLY A C 1
ATOM 686 O O . GLY A 1 85 ? -8.914 -15.175 2.793 1.00 94.69 85 GLY A O 1
ATOM 687 N N . ILE A 1 86 ? -10.931 -14.353 2.246 1.00 95.25 86 ILE A N 1
ATOM 688 C CA . ILE A 1 86 ? -11.532 -15.652 1.935 1.00 95.25 86 ILE A CA 1
ATOM 689 C C . ILE A 1 86 ? -11.032 -16.106 0.560 1.00 95.25 86 ILE A C 1
ATOM 691 O O . ILE A 1 86 ? -11.224 -15.415 -0.436 1.00 95.25 86 ILE A O 1
ATOM 695 N N . SER A 1 87 ? -10.427 -17.292 0.503 1.00 95.69 87 SER A N 1
ATOM 696 C CA . SER A 1 87 ? -10.035 -17.955 -0.743 1.00 95.69 87 SER A CA 1
ATOM 697 C C . SER A 1 87 ? -10.643 -19.351 -0.772 1.00 95.69 87 SER A C 1
ATOM 699 O O . SER A 1 87 ? -10.456 -20.141 0.154 1.00 95.69 87 SER A O 1
ATOM 701 N N . THR A 1 88 ? -11.455 -19.651 -1.785 1.00 95.75 88 THR A N 1
ATOM 702 C CA . THR A 1 88 ? -12.211 -20.908 -1.848 1.00 95.75 88 THR A CA 1
ATOM 703 C C . THR A 1 88 ? -12.374 -21.382 -3.284 1.00 95.75 88 THR A C 1
ATOM 705 O O . THR A 1 88 ? -12.676 -20.604 -4.185 1.00 95.75 88 THR A O 1
ATOM 708 N N . ILE A 1 89 ? -12.213 -22.692 -3.487 1.00 94.88 89 ILE A N 1
ATOM 709 C CA . ILE A 1 89 ? -12.459 -23.365 -4.762 1.00 94.88 89 ILE A CA 1
ATOM 710 C C . ILE A 1 89 ? -13.740 -24.187 -4.621 1.00 94.88 89 ILE A C 1
ATOM 712 O O . ILE A 1 89 ? -13.721 -25.291 -4.085 1.00 94.88 89 ILE A O 1
ATOM 716 N N . CYS A 1 90 ? -14.858 -23.667 -5.130 1.00 93.75 90 CYS A N 1
ATOM 717 C CA . CYS A 1 90 ? -16.137 -24.390 -5.116 1.00 93.75 90 CYS A CA 1
ATOM 718 C C . CYS A 1 90 ? -16.217 -25.469 -6.213 1.00 93.75 90 CYS A C 1
ATOM 720 O O . CYS A 1 90 ? -16.989 -26.418 -6.107 1.00 93.75 90 CYS A O 1
ATOM 722 N N . LYS A 1 91 ? -15.426 -25.329 -7.287 1.00 93.25 91 LYS A N 1
ATOM 723 C CA . LYS A 1 91 ? -15.371 -26.270 -8.412 1.00 93.25 91 LYS A CA 1
ATOM 724 C C . LYS A 1 91 ? -13.946 -26.367 -8.948 1.00 93.25 91 LYS A C 1
ATOM 726 O O . LYS A 1 91 ? -13.409 -25.387 -9.449 1.00 93.25 91 LYS A O 1
ATOM 731 N N . LYS A 1 92 ? -13.356 -27.565 -8.889 1.00 94.94 92 LYS A N 1
ATOM 732 C CA . LYS A 1 92 ? -11.954 -27.813 -9.279 1.00 94.94 92 LYS A CA 1
ATOM 733 C C . LYS A 1 92 ? -11.658 -27.512 -10.754 1.00 94.94 92 LYS A C 1
ATOM 735 O O . LYS A 1 92 ? -10.550 -27.109 -11.081 1.00 94.94 92 LYS A O 1
ATOM 740 N N . TYR A 1 93 ? -12.628 -27.733 -11.642 1.00 94.38 93 TYR A N 1
ATOM 741 C CA . TYR A 1 93 ? -12.470 -27.498 -13.076 1.00 94.38 93 TYR A CA 1
ATOM 742 C C . TYR A 1 93 ? -13.768 -26.983 -13.692 1.00 94.38 93 TYR A C 1
ATOM 744 O O . TYR A 1 93 ? -14.831 -27.587 -13.529 1.00 94.38 93 TYR A O 1
ATOM 752 N N . ALA A 1 94 ? -13.681 -25.887 -14.437 1.00 91.06 94 ALA A N 1
ATOM 753 C CA . ALA A 1 94 ? -14.761 -25.365 -15.255 1.00 91.06 94 ALA A CA 1
ATOM 754 C C . ALA A 1 94 ? -14.225 -25.083 -16.659 1.00 91.06 94 ALA A C 1
ATOM 756 O O . ALA A 1 94 ? -13.159 -24.495 -16.816 1.00 91.06 94 ALA A O 1
ATOM 757 N N . ARG A 1 95 ? -14.983 -25.494 -17.676 1.00 91.31 95 ARG A N 1
ATOM 758 C CA . ARG A 1 95 ? -14.698 -25.196 -19.078 1.00 91.31 95 ARG A CA 1
ATOM 759 C C . ARG A 1 95 ? -15.879 -24.449 -19.673 1.00 91.31 95 ARG A C 1
ATOM 761 O O . ARG A 1 95 ? -17.029 -24.857 -19.504 1.00 91.31 95 ARG A O 1
ATOM 768 N N . THR A 1 96 ? -15.569 -23.351 -20.340 1.00 93.00 96 THR A N 1
ATOM 769 C CA . THR A 1 96 ? -16.522 -22.517 -21.069 1.00 93.00 96 THR A CA 1
ATOM 770 C C . THR A 1 96 ? -16.822 -23.126 -22.447 1.00 93.00 96 THR A C 1
ATOM 772 O O . THR A 1 96 ? -15.972 -23.811 -23.012 1.00 93.00 96 THR A O 1
ATOM 775 N N . ASN A 1 97 ? -18.029 -22.900 -22.966 1.00 95.81 97 ASN A N 1
ATOM 776 C CA . ASN A 1 97 ? -18.410 -23.181 -24.354 1.00 95.81 97 ASN A CA 1
ATOM 777 C C . ASN A 1 97 ? -19.034 -21.896 -24.896 1.00 95.81 97 ASN A C 1
ATOM 779 O O . ASN A 1 97 ? -20.255 -21.733 -24.918 1.00 95.81 97 ASN A O 1
ATOM 783 N N . ASN A 1 98 ? -18.176 -20.929 -25.190 1.00 94.12 98 ASN A N 1
ATOM 784 C CA . ASN A 1 98 ? -18.572 -19.576 -25.535 1.00 94.12 98 ASN A CA 1
ATOM 785 C C . ASN A 1 98 ? -18.366 -19.362 -27.037 1.00 94.12 98 ASN A C 1
ATOM 787 O O . ASN A 1 98 ? -17.263 -19.563 -27.531 1.00 94.12 98 ASN A O 1
ATOM 791 N N . ARG A 1 99 ? -19.414 -18.900 -27.731 1.00 93.19 99 ARG A N 1
ATOM 792 C CA . ARG A 1 99 ? -19.432 -18.622 -29.180 1.00 93.19 99 ARG A CA 1
ATOM 793 C C . ARG A 1 99 ? -18.340 -17.667 -29.674 1.00 93.19 99 ARG A C 1
ATOM 795 O O . ARG A 1 99 ? -18.074 -17.626 -30.865 1.00 93.19 99 ARG A O 1
ATOM 802 N N . TYR A 1 100 ? -17.759 -16.872 -28.776 1.00 92.38 100 TYR A N 1
ATOM 803 C CA . TYR A 1 100 ? -16.692 -15.919 -29.091 1.00 92.38 100 TYR A CA 1
ATOM 804 C C . TYR A 1 100 ? -15.281 -16.521 -28.981 1.00 92.38 100 TYR A C 1
ATOM 806 O O . TYR A 1 100 ? -14.305 -15.798 -29.152 1.00 92.38 100 TYR A O 1
ATOM 814 N N . LEU A 1 101 ? -15.156 -17.810 -28.652 1.00 91.88 101 LEU A N 1
ATOM 815 C CA . LEU A 1 101 ? -13.875 -18.508 -28.530 1.00 91.88 101 LEU A CA 1
ATOM 816 C C . LEU A 1 101 ? -13.674 -19.483 -29.693 1.00 91.88 101 LEU A C 1
ATOM 818 O O . LEU A 1 101 ? -14.628 -20.088 -30.177 1.00 91.88 101 LEU A O 1
ATOM 822 N N . GLU A 1 102 ? -12.417 -19.685 -30.091 1.00 91.62 102 GLU A N 1
ATOM 823 C CA . GLU A 1 102 ? -12.037 -20.536 -31.232 1.00 91.62 102 GLU A CA 1
ATOM 824 C C . GLU A 1 102 ? -12.468 -22.003 -31.082 1.00 91.62 102 GLU A C 1
ATOM 826 O O . GLU A 1 102 ? -12.680 -22.699 -32.068 1.00 91.62 102 GLU A O 1
ATOM 831 N N . ASN A 1 103 ? -12.620 -22.482 -29.847 1.00 91.50 103 ASN A N 1
ATOM 832 C CA . ASN A 1 103 ? -12.985 -23.863 -29.536 1.00 91.50 103 ASN A CA 1
ATOM 833 C C . ASN A 1 103 ? -14.484 -24.055 -29.250 1.00 91.50 103 ASN A C 1
ATOM 835 O O . ASN A 1 103 ? -14.848 -24.997 -28.539 1.00 91.50 103 ASN A O 1
ATOM 839 N N . TYR A 1 104 ? -15.335 -23.153 -29.747 1.00 95.44 104 TYR A N 1
ATOM 840 C CA . TYR A 1 104 ? -16.783 -23.263 -29.619 1.00 95.44 104 TYR A CA 1
ATOM 841 C C . TYR A 1 104 ? -17.318 -24.498 -30.347 1.00 95.44 104 TYR A C 1
ATOM 843 O O . TYR A 1 104 ? -17.045 -24.713 -31.527 1.00 95.44 104 TYR A O 1
ATOM 851 N N . ASP A 1 105 ? -18.136 -25.274 -29.646 1.00 95.38 105 ASP A N 1
ATOM 852 C CA . ASP A 1 105 ? -18.854 -26.410 -30.209 1.00 95.38 105 ASP A CA 1
ATOM 853 C C . ASP A 1 105 ? -20.354 -26.074 -30.306 1.00 95.38 105 ASP A C 1
ATOM 855 O O . ASP A 1 105 ? -21.011 -25.946 -29.262 1.00 95.38 105 ASP A O 1
ATOM 859 N N . PRO A 1 106 ? -20.920 -25.947 -31.526 1.00 94.50 106 PRO A N 1
ATOM 860 C CA . PRO A 1 106 ? -22.334 -25.637 -31.722 1.00 94.50 106 PRO A CA 1
ATOM 861 C C . PRO A 1 106 ? -23.271 -26.781 -31.314 1.00 94.50 106 PRO A C 1
ATOM 863 O O . PRO A 1 106 ? -24.462 -26.536 -31.134 1.00 94.50 106 PRO A O 1
ATOM 866 N N . SER A 1 107 ? -22.764 -28.011 -31.160 1.00 95.62 107 SER A N 1
ATOM 867 C CA . SER A 1 107 ? -23.560 -29.154 -30.693 1.00 95.62 107 SER A CA 1
ATOM 868 C C . SER A 1 107 ? -23.733 -29.185 -29.168 1.00 95.62 107 SER A C 1
ATOM 870 O O . SER A 1 107 ? -24.631 -29.849 -28.651 1.00 95.62 107 SER A O 1
ATOM 872 N N . SER A 1 108 ? -22.910 -28.424 -28.443 1.00 94.00 108 SER A N 1
ATOM 873 C CA . SER A 1 108 ? -22.927 -28.329 -26.986 1.00 94.00 108 SER A CA 1
ATOM 874 C C . SER A 1 108 ? -23.645 -27.056 -26.504 1.00 94.00 108 SER A C 1
ATOM 876 O O . SER A 1 108 ? -23.579 -26.013 -27.157 1.00 94.00 108 SER A O 1
ATOM 878 N N . PRO A 1 109 ? -24.285 -27.062 -25.316 1.00 94.31 109 PRO A N 1
ATOM 879 C CA . PRO A 1 109 ? -24.924 -25.865 -24.771 1.00 94.31 109 PRO A CA 1
ATOM 880 C C . PRO A 1 109 ? -23.895 -24.771 -24.469 1.00 94.31 109 PRO A C 1
ATOM 882 O O . PRO A 1 109 ? -22.776 -25.062 -24.027 1.00 94.31 109 PRO A O 1
ATOM 885 N N . SER A 1 110 ? -24.276 -23.506 -24.663 1.00 94.44 110 SER A N 1
ATOM 886 C CA . SER A 1 110 ? -23.399 -22.376 -24.349 1.00 94.44 110 SER A CA 1
ATOM 887 C C . SER A 1 110 ? -23.127 -22.289 -22.844 1.00 94.44 110 SER A C 1
ATOM 889 O O . SER A 1 110 ? -24.039 -22.393 -22.024 1.00 94.44 110 SER A O 1
ATOM 891 N N . LYS A 1 111 ? -21.864 -22.079 -22.471 1.00 94.00 111 LYS A N 1
ATOM 892 C CA . LYS A 1 111 ? -21.416 -21.900 -21.081 1.00 94.00 111 LYS A CA 1
ATOM 893 C C . LYS A 1 111 ? -20.470 -20.717 -21.018 1.00 94.00 111 LYS A C 1
ATOM 895 O O . LYS A 1 111 ? -19.633 -20.582 -21.902 1.00 94.00 111 LYS A O 1
ATOM 900 N N . TYR A 1 112 ? -20.574 -19.921 -19.960 1.00 93.50 112 TYR A N 1
ATOM 901 C CA . TYR A 1 112 ? -19.772 -18.720 -19.743 1.00 93.50 112 TYR A CA 1
ATOM 902 C C . TYR A 1 112 ? -19.166 -18.750 -18.338 1.00 93.50 112 TYR A C 1
ATOM 904 O O . TYR A 1 112 ? -19.740 -19.339 -17.422 1.00 93.50 112 TYR A O 1
ATOM 912 N N . ILE A 1 113 ? -18.001 -18.123 -18.178 1.00 93.00 113 ILE A N 1
ATOM 913 C CA . ILE A 1 113 ? -17.366 -17.872 -16.881 1.00 93.00 113 ILE A CA 1
ATOM 914 C C . ILE A 1 113 ? -17.272 -16.357 -16.742 1.00 93.00 113 ILE A C 1
ATOM 916 O O . ILE A 1 113 ? -16.832 -15.687 -17.674 1.00 93.00 113 ILE A O 1
ATOM 920 N N . ILE A 1 114 ? -17.709 -15.836 -15.600 1.00 93.62 114 ILE A N 1
ATOM 921 C CA . ILE A 1 114 ? -17.632 -14.414 -15.272 1.00 93.62 114 ILE A CA 1
ATOM 922 C C . ILE A 1 114 ? -16.517 -14.192 -14.253 1.00 93.62 114 ILE A C 1
ATOM 924 O O . ILE A 1 114 ? -16.368 -14.977 -13.317 1.00 93.62 114 ILE A O 1
ATOM 928 N N . TYR A 1 115 ? -15.738 -13.131 -14.451 1.00 93.12 115 TYR A N 1
ATOM 929 C CA . TYR A 1 115 ? -14.781 -12.635 -13.471 1.00 93.12 115 TYR A CA 1
ATOM 930 C C . TYR A 1 115 ? -15.350 -11.353 -12.866 1.00 93.12 115 TYR A C 1
ATOM 932 O O . TYR A 1 115 ? -15.660 -10.415 -13.599 1.00 93.12 115 TYR A O 1
ATOM 940 N N . LEU A 1 116 ? -15.536 -11.347 -11.548 1.00 96.25 116 LEU A N 1
ATOM 941 C CA . LEU A 1 116 ? -16.011 -10.196 -10.790 1.00 96.25 116 LEU A CA 1
ATOM 942 C C . LEU A 1 116 ? -14.938 -9.823 -9.776 1.00 96.25 116 LEU A C 1
ATOM 944 O O . LEU A 1 116 ? -14.446 -10.695 -9.062 1.00 96.25 116 LEU A O 1
ATOM 948 N N . ASP A 1 117 ? -14.616 -8.537 -9.713 1.00 96.44 117 ASP A N 1
ATOM 949 C CA . ASP A 1 117 ? -13.615 -7.988 -8.807 1.00 96.44 117 ASP A CA 1
ATOM 950 C C . ASP A 1 117 ? -14.165 -6.724 -8.147 1.00 96.44 117 ASP A C 1
ATOM 952 O O . ASP A 1 117 ? -14.866 -5.930 -8.782 1.00 96.44 117 ASP A O 1
ATOM 956 N N . ALA A 1 118 ? -13.904 -6.572 -6.852 1.00 96.44 118 ALA A N 1
ATOM 957 C CA . ALA A 1 118 ? -14.379 -5.436 -6.081 1.00 96.44 118 ALA A CA 1
ATOM 958 C C . ALA A 1 118 ? -13.311 -4.336 -6.058 1.00 96.44 118 ALA A C 1
ATOM 960 O O . ALA A 1 118 ? -12.257 -4.487 -5.440 1.00 96.44 118 ALA A O 1
ATOM 961 N N . ASN A 1 119 ? -13.627 -3.186 -6.657 1.00 96.56 119 ASN A N 1
ATOM 962 C CA . ASN A 1 119 ? -12.752 -2.017 -6.640 1.00 96.56 119 ASN A CA 1
ATOM 963 C C . ASN A 1 119 ? -12.542 -1.519 -5.201 1.00 96.56 119 ASN A C 1
ATOM 965 O O . ASN A 1 119 ? -13.484 -1.057 -4.562 1.00 96.56 119 ASN A O 1
ATOM 969 N N . ASN A 1 120 ? -11.299 -1.572 -4.714 1.00 95.81 120 ASN A N 1
ATOM 970 C CA . ASN A 1 120 ? -10.912 -1.094 -3.382 1.00 95.81 120 ASN A CA 1
ATOM 971 C C . ASN A 1 120 ? -11.756 -1.692 -2.231 1.00 95.81 120 ASN A C 1
ATOM 973 O O . ASN A 1 120 ? -12.272 -0.966 -1.379 1.00 95.81 120 ASN A O 1
ATOM 977 N N . LEU A 1 121 ? -11.888 -3.025 -2.197 1.00 96.38 121 LEU A N 1
ATOM 978 C CA . LEU A 1 121 ? -12.693 -3.745 -1.198 1.00 96.38 121 LEU A CA 1
ATOM 979 C C . LEU A 1 121 ? -12.401 -3.315 0.251 1.00 96.38 121 LEU A C 1
ATOM 981 O O . LEU A 1 121 ? -13.328 -3.010 1.002 1.00 96.38 121 LEU A O 1
ATOM 985 N N . TYR A 1 122 ? -11.123 -3.265 0.642 1.00 94.62 122 TYR A N 1
ATOM 986 C CA . TYR A 1 122 ? -10.749 -2.867 2.002 1.00 94.62 122 TYR A CA 1
ATOM 987 C C . TYR A 1 122 ? -11.009 -1.388 2.270 1.00 94.62 122 TYR A C 1
ATOM 989 O O . TYR A 1 122 ? -11.497 -1.070 3.346 1.00 94.62 122 TYR A O 1
ATOM 997 N N . GLY A 1 123 ? -10.761 -0.487 1.313 1.00 94.56 123 GLY A N 1
ATOM 998 C CA . GLY A 1 123 ? -11.081 0.929 1.500 1.00 94.56 123 GLY A CA 1
ATOM 999 C C . GLY A 1 123 ? -12.582 1.170 1.681 1.00 94.56 123 GLY A C 1
ATOM 1000 O O . GLY A 1 123 ? -12.981 1.954 2.541 1.00 94.56 123 GLY A O 1
ATOM 1001 N N . TRP A 1 124 ? -13.427 0.439 0.944 1.00 95.56 124 TRP A N 1
ATOM 1002 C CA . TRP A 1 124 ? -14.877 0.472 1.154 1.00 95.56 124 TRP A CA 1
ATOM 1003 C C . TRP A 1 124 ? -15.268 -0.046 2.545 1.00 95.56 124 TRP A C 1
ATOM 1005 O O . TRP A 1 124 ? -16.058 0.598 3.237 1.00 95.56 124 TRP A O 1
ATOM 1015 N N . ALA A 1 125 ? -14.682 -1.168 2.981 1.00 95.50 125 ALA A N 1
ATOM 1016 C CA . ALA A 1 125 ? -14.926 -1.731 4.310 1.00 95.50 125 ALA A CA 1
ATOM 1017 C C . ALA A 1 125 ? -14.460 -0.786 5.433 1.00 95.50 125 ALA A C 1
ATOM 1019 O O . ALA A 1 125 ? -15.164 -0.611 6.422 1.00 95.50 125 ALA A O 1
ATOM 1020 N N . MET A 1 126 ? -13.317 -0.118 5.252 1.00 93.38 126 MET A N 1
ATOM 1021 C CA . MET A 1 126 ? -12.789 0.884 6.184 1.00 93.38 126 MET A CA 1
ATOM 1022 C C . MET A 1 126 ? -13.627 2.166 6.250 1.00 93.38 126 MET A C 1
ATOM 1024 O O . MET A 1 126 ? -13.485 2.928 7.198 1.00 93.38 126 MET A O 1
ATOM 1028 N N . SER A 1 127 ? -14.501 2.402 5.268 1.00 92.25 127 SER A N 1
ATOM 1029 C CA . SER A 1 127 ? -15.445 3.529 5.276 1.00 92.25 127 SER A CA 1
ATOM 1030 C C . SER A 1 127 ? -16.732 3.224 6.055 1.00 92.25 127 SER A C 1
ATOM 1032 O O . SER A 1 127 ? -17.596 4.091 6.172 1.00 92.25 127 SER A O 1
ATOM 1034 N N . GLN A 1 128 ? -16.899 1.992 6.545 1.00 94.81 128 GLN A N 1
ATOM 1035 C CA . GLN A 1 128 ? -18.036 1.600 7.378 1.00 94.81 128 GLN A CA 1
ATOM 1036 C C . GLN A 1 128 ? -17.771 1.926 8.855 1.00 94.81 128 GLN A C 1
ATOM 1038 O O . GLN A 1 128 ? -16.669 2.312 9.237 1.00 94.81 128 GLN A O 1
ATOM 1043 N N . ALA A 1 129 ? -18.783 1.750 9.708 1.00 93.69 129 ALA A N 1
ATOM 1044 C CA . ALA A 1 129 ? -18.609 1.894 11.149 1.00 93.69 129 ALA A CA 1
ATOM 1045 C C . ALA A 1 129 ? -17.608 0.852 11.679 1.00 93.69 129 ALA A C 1
ATOM 1047 O O . ALA A 1 129 ? -17.816 -0.354 11.530 1.00 93.69 129 ALA A O 1
ATOM 1048 N N . LEU A 1 130 ? -16.537 1.329 12.313 1.00 93.31 130 LEU A N 1
ATOM 1049 C CA . LEU A 1 130 ? -15.486 0.511 12.910 1.00 93.31 130 LEU A CA 1
ATOM 1050 C C . LEU A 1 130 ? -15.401 0.763 14.421 1.00 93.31 130 LEU A C 1
ATOM 1052 O O . LEU A 1 130 ? -15.669 1.880 14.872 1.00 93.31 130 LEU A O 1
ATOM 1056 N N . PRO A 1 131 ? -15.013 -0.248 15.215 1.00 92.38 131 PRO A N 1
ATOM 1057 C CA . PRO A 1 131 ? -14.805 -0.070 16.643 1.00 92.38 131 PRO A CA 1
ATOM 1058 C C . PRO A 1 131 ? -13.553 0.779 16.908 1.00 92.38 131 PRO A C 1
ATOM 1060 O O . PRO A 1 131 ? -12.494 0.525 16.335 1.00 92.38 131 PRO A O 1
ATOM 1063 N N . TYR A 1 132 ? -13.672 1.765 17.798 1.00 92.75 132 TYR A N 1
ATOM 1064 C CA . TYR A 1 132 ? -12.572 2.662 18.178 1.00 92.75 132 TYR A CA 1
ATOM 1065 C C . TYR A 1 132 ? -12.403 2.833 19.700 1.00 92.75 132 TYR A C 1
ATOM 1067 O O . TYR A 1 132 ? -11.400 3.405 20.126 1.00 92.75 132 TYR A O 1
ATOM 1075 N N . GLY A 1 133 ? -13.356 2.350 20.508 1.00 93.06 133 GLY A N 1
ATOM 1076 C CA . GLY A 1 133 ? -13.352 2.454 21.969 1.00 93.06 133 GLY A CA 1
ATOM 1077 C C . GLY A 1 133 ? -14.566 1.792 22.631 1.00 93.06 133 GLY A C 1
ATOM 1078 O O . GLY A 1 133 ? -15.337 1.095 21.967 1.00 93.06 133 GLY A O 1
ATOM 1079 N N . ASP A 1 134 ? -14.697 2.014 23.938 1.00 91.69 134 ASP A N 1
ATOM 1080 C CA . ASP A 1 134 ? -15.631 1.398 24.884 1.00 91.69 134 ASP A CA 1
ATOM 1081 C C . ASP A 1 134 ? -15.540 -0.136 24.920 1.00 91.69 134 ASP A C 1
ATOM 1083 O O . ASP A 1 134 ? -16.545 -0.852 25.019 1.00 91.69 134 ASP A O 1
ATOM 1087 N N . PHE A 1 135 ? -14.313 -0.655 24.832 1.00 89.19 135 PHE A N 1
ATOM 1088 C CA . PHE A 1 135 ? -14.056 -2.091 24.846 1.00 89.19 135 PHE A CA 1
ATOM 1089 C C . PHE A 1 135 ? -14.325 -2.687 26.243 1.00 89.19 135 PHE A C 1
ATOM 1091 O O . PHE A 1 135 ? -13.930 -2.118 27.259 1.00 89.19 135 PHE A O 1
ATOM 1098 N N . LYS A 1 136 ? -14.991 -3.849 26.306 1.00 79.19 136 LYS A N 1
ATOM 1099 C CA . LYS A 1 136 ? -15.364 -4.539 27.557 1.00 79.19 136 LYS A CA 1
ATOM 1100 C C . LYS A 1 136 ? -14.940 -5.998 27.547 1.00 79.19 136 LYS A C 1
ATOM 1102 O O . LYS A 1 136 ? -15.030 -6.617 26.463 1.00 79.19 136 LYS A O 1
#

Radius of gyration: 26.08 Å; chains: 1; bounding box: 59×48×61 Å

Secondary structure (DSSP, 8-state):
-HHHHT--SHHHHHHHHHHHHHHHHHHHHHHHHHHHHHHHS--GGGSSSHHHHHHHHHHHHH-PPPPP---HHHHHHHHHH--------S-S----B-TTSTT--TTSPPB-------TTHHHHHHTS----S---

Sequence (136 aa):
MWSTFKIKSLGEYHDLYVASDVLLLADVFENFRKICLTNYELDPAHLITSPCLAWQACLKMSQQLLELFANINMHLFIEKGIRGGISTICKKYARTNNRYLENYDPSSPSKYIIYLDANNLYGWAMSQALPYGDFK

Organism: Nephila pilipes (NCBI:txid299642)

pLDDT: mean 94.9, std 2.64, range [79.19, 98.44]

InterPro domains:
  IPR043502 DNA/RNA polymerase superfamily [SSF56672] (68-134)

Foldseek 3Di:
DCVVVVPDDVVSVVVVVVVVVVVVVVVVLVVVQVVLCVQQVDGCVVPDDPVRSVVSSVCSVVVDAADDPPDPVVVVVVVVVDDDDDDDDPDPDDDAQDPVDPPHDPVDDGGDDDDDDDDPVVVVVVPDDDDRDPDD